Protein AF-A0A914G7M5-F1 (afdb_monomer)

Mean predicted aligned error: 14.01 Å

pLDDT: mean 75.55, std 19.18, range [37.06, 95.88]

Structure (mmCIF, N/CA/C/O backbone):
data_AF-A0A914G7M5-F1
#
_entry.id   AF-A0A914G7M5-F1
#
loop_
_atom_site.group_PDB
_atom_site.id
_atom_site.type_symbol
_atom_site.label_atom_id
_atom_site.label_alt_id
_atom_site.label_comp_id
_atom_site.label_asym_id
_atom_site.label_entity_id
_atom_site.label_seq_id
_atom_site.pdbx_PDB_ins_code
_atom_site.Cartn_x
_atom_site.Cartn_y
_atom_site.Cartn_z
_atom_site.occupancy
_atom_site.B_iso_or_equiv
_atom_site.auth_seq_id
_atom_site.auth_comp_id
_atom_site.auth_asym_id
_atom_site.auth_atom_id
_atom_site.pdbx_PDB_model_num
ATOM 1 N N . MET A 1 1 ? -14.097 34.307 38.868 1.00 37.06 1 MET A N 1
ATOM 2 C CA . MET A 1 1 ? -15.039 33.309 38.327 1.00 37.06 1 MET A CA 1
ATOM 3 C C . MET A 1 1 ? -14.259 32.329 37.460 1.00 37.06 1 MET A C 1
ATOM 5 O O . MET A 1 1 ? -13.493 32.770 36.618 1.00 37.06 1 MET A O 1
ATOM 9 N N . THR A 1 2 ? -14.400 31.043 37.798 1.00 42.50 2 THR A N 1
ATOM 10 C CA . THR A 1 2 ? -13.992 29.801 37.101 1.00 42.50 2 THR A CA 1
ATOM 11 C C . THR A 1 2 ? -12.546 29.657 36.600 1.00 42.50 2 THR A C 1
ATOM 13 O O . THR A 1 2 ? -12.221 29.973 35.460 1.00 42.50 2 THR A O 1
ATOM 16 N N . SER A 1 3 ? -11.704 29.047 37.440 1.00 42.97 3 SER A N 1
ATOM 17 C CA . SER A 1 3 ? -10.482 28.340 37.049 1.00 42.97 3 SER A CA 1
ATOM 18 C C . SER A 1 3 ? -10.838 27.033 36.322 1.00 42.97 3 SER A C 1
ATOM 20 O O . SER A 1 3 ? -11.491 26.150 36.878 1.00 42.97 3 SER A O 1
ATOM 22 N N . LEU A 1 4 ? -10.418 26.905 35.061 1.00 57.19 4 LEU A N 1
ATOM 23 C CA . LEU A 1 4 ? -10.647 25.717 34.236 1.00 57.19 4 LEU A CA 1
ATOM 24 C C . LEU A 1 4 ? -9.647 24.613 34.630 1.00 57.19 4 LEU A C 1
ATOM 26 O O . LEU A 1 4 ? -8.512 24.570 34.149 1.00 57.19 4 LEU A O 1
ATOM 30 N N . LEU A 1 5 ? -10.054 23.732 35.544 1.00 56.53 5 LEU A N 1
ATOM 31 C CA . LEU A 1 5 ? -9.323 22.507 35.868 1.00 56.53 5 LEU A CA 1
ATOM 32 C C . LEU A 1 5 ? -9.251 21.609 34.624 1.00 56.53 5 LEU A C 1
ATOM 34 O O . LEU A 1 5 ? -10.250 21.037 34.193 1.00 56.53 5 LEU A O 1
ATOM 38 N N . LYS A 1 6 ? -8.050 21.480 34.050 1.00 49.25 6 LYS A N 1
ATOM 39 C CA . LYS A 1 6 ? -7.747 20.489 33.010 1.00 49.25 6 LYS A CA 1
ATOM 40 C C . LYS A 1 6 ? -7.921 19.085 33.609 1.00 49.25 6 LYS A C 1
ATOM 42 O O . LYS A 1 6 ? -7.330 18.817 34.660 1.00 49.25 6 LYS A O 1
ATOM 47 N N . PRO A 1 7 ? -8.697 18.184 32.985 1.00 49.03 7 PRO A N 1
ATOM 48 C CA . PRO A 1 7 ? -8.874 16.839 33.511 1.00 49.03 7 PRO A CA 1
ATOM 49 C C . PRO A 1 7 ? -7.534 16.095 33.502 1.00 49.03 7 PRO A C 1
ATOM 51 O O . PRO A 1 7 ? -6.852 16.005 32.480 1.00 49.03 7 PRO A O 1
ATOM 54 N N . LYS A 1 8 ? -7.154 15.572 34.672 1.00 52.84 8 LYS A N 1
ATOM 55 C CA . LYS A 1 8 ? -6.044 14.634 34.843 1.00 52.84 8 LYS A CA 1
ATOM 56 C C . LYS A 1 8 ? -6.389 13.368 34.062 1.00 52.84 8 LYS A 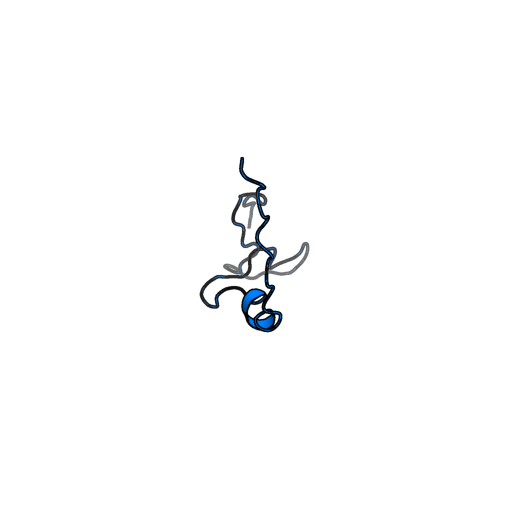C 1
ATOM 58 O O . LYS A 1 8 ? -7.296 12.635 34.445 1.00 52.84 8 LYS A O 1
ATOM 63 N N . ILE A 1 9 ? -5.687 13.126 32.959 1.00 58.38 9 ILE A N 1
ATOM 64 C CA . ILE A 1 9 ? -5.800 11.874 32.215 1.00 58.38 9 ILE A CA 1
ATOM 65 C C . ILE A 1 9 ? -5.148 10.787 33.077 1.00 58.38 9 ILE A C 1
ATOM 67 O O . ILE A 1 9 ? -3.927 10.653 33.115 1.00 58.38 9 ILE A O 1
ATOM 71 N N . CYS A 1 10 ? -5.965 10.021 33.796 1.00 55.09 10 CYS A N 1
ATOM 72 C CA . CYS A 1 10 ? -5.537 8.784 34.436 1.00 55.09 10 CYS A CA 1
ATOM 73 C C . CYS A 1 10 ? -5.388 7.712 33.348 1.00 55.09 10 CYS A C 1
ATOM 75 O O . CYS A 1 10 ? -6.342 7.017 33.000 1.00 55.09 10 CYS A O 1
ATOM 77 N N . LEU A 1 11 ? -4.190 7.617 32.769 1.00 52.06 11 LEU A N 1
ATOM 78 C CA . LEU A 1 11 ? -3.798 6.526 31.879 1.00 52.06 11 LEU A CA 1
ATOM 79 C C . LEU A 1 11 ? -3.725 5.228 32.696 1.00 52.06 11 LEU A C 1
ATOM 81 O O . LEU A 1 11 ? -2.716 4.934 33.332 1.00 52.06 11 LEU A O 1
ATOM 85 N N . ASN A 1 12 ? -4.806 4.447 32.676 1.00 50.09 12 ASN A N 1
ATOM 86 C CA . ASN A 1 12 ? -4.797 3.051 33.108 1.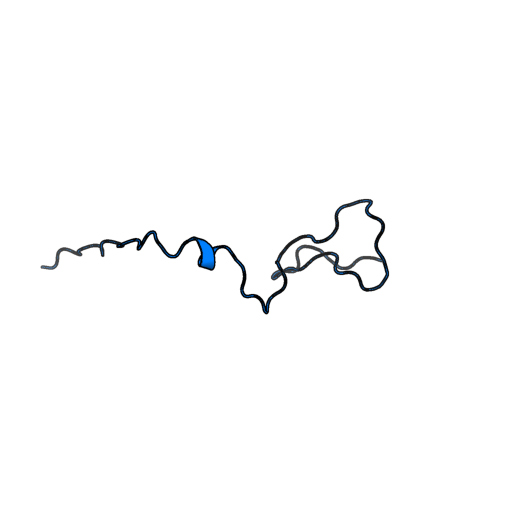00 50.09 12 ASN A CA 1
ATOM 87 C C . ASN A 1 12 ? -3.845 2.254 32.200 1.00 50.09 12 ASN A C 1
ATOM 89 O O . ASN A 1 12 ? -4.213 1.772 31.129 1.00 50.09 12 ASN A O 1
ATOM 93 N N . LEU A 1 13 ? -2.601 2.126 32.655 1.00 54.66 13 LEU A N 1
ATOM 94 C CA . LEU A 1 13 ? -1.432 1.556 31.979 1.00 54.66 13 LEU A CA 1
ATOM 95 C C . LEU A 1 13 ? -1.499 0.025 31.747 1.00 54.66 13 LEU A C 1
ATOM 97 O O . LEU A 1 13 ? -0.478 -0.611 31.507 1.00 54.66 13 LEU A O 1
ATOM 101 N N . LEU A 1 14 ? -2.684 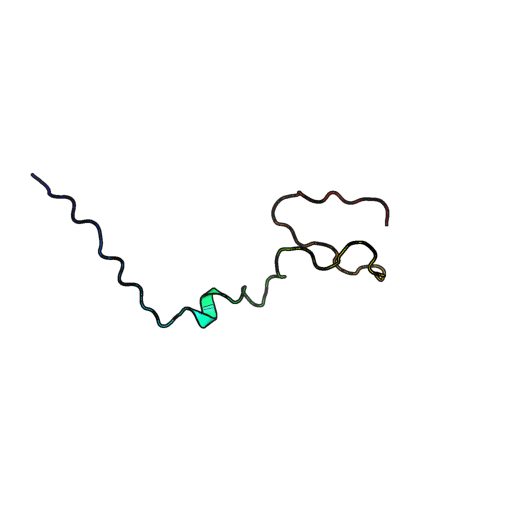-0.592 31.829 1.00 51.62 14 LEU A N 1
ATOM 102 C CA . LEU A 1 14 ? -2.870 -2.053 31.810 1.00 51.62 14 LEU A CA 1
ATOM 103 C C . LEU A 1 14 ? -3.637 -2.590 30.583 1.00 51.62 14 LEU A C 1
ATOM 105 O O . LEU A 1 14 ? -3.739 -3.802 30.428 1.00 51.62 14 LEU A O 1
ATOM 109 N N . SER A 1 15 ? -4.100 -1.734 29.661 1.00 51.69 15 SER A N 1
ATOM 110 C CA . SER A 1 15 ? -4.859 -2.149 28.455 1.00 51.69 15 SER A CA 1
ATOM 111 C C . SER A 1 15 ? -4.092 -1.975 27.129 1.00 51.69 15 SER A C 1
ATOM 113 O O . SER A 1 15 ? -4.666 -1.839 26.052 1.00 51.69 15 SER A O 1
ATOM 115 N N . ILE A 1 16 ? -2.758 -1.950 27.171 1.00 55.66 16 ILE A N 1
ATOM 116 C CA . ILE A 1 16 ? -1.934 -1.612 25.992 1.00 55.66 16 ILE A CA 1
ATOM 117 C C . ILE A 1 16 ? -1.774 -2.814 25.038 1.00 55.66 16 ILE A C 1
ATOM 119 O O . ILE A 1 16 ? -1.580 -2.639 23.839 1.00 55.66 16 ILE A O 1
ATOM 123 N N . ARG A 1 17 ? -1.929 -4.058 25.521 1.00 52.38 17 ARG A N 1
ATOM 124 C CA . ARG A 1 17 ? -1.760 -5.257 24.671 1.00 52.38 17 ARG A CA 1
ATOM 125 C C . ARG A 1 17 ? -2.949 -5.543 23.745 1.00 52.38 17 ARG A C 1
ATOM 127 O O . ARG A 1 17 ? -2.752 -6.166 22.707 1.00 52.38 17 ARG A O 1
ATOM 134 N N . GLY A 1 18 ? -4.156 -5.095 24.101 1.00 53.41 18 GLY A N 1
ATOM 135 C CA . GLY A 1 18 ? -5.362 -5.238 23.273 1.00 53.41 18 GLY A CA 1
ATOM 136 C C . GLY A 1 18 ? -5.581 -4.077 22.299 1.00 53.41 18 GLY A C 1
ATOM 137 O O . GLY A 1 18 ? -6.156 -4.278 21.240 1.00 53.41 18 GLY A 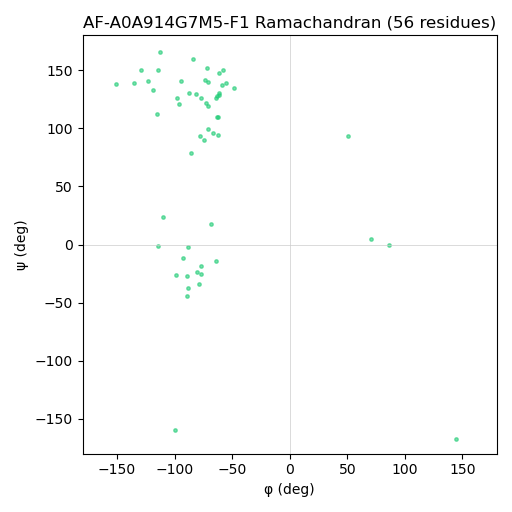O 1
ATOM 138 N N . ALA A 1 19 ? -5.076 -2.881 22.620 1.00 57.38 19 ALA A N 1
ATOM 139 C CA . ALA A 1 19 ? -5.225 -1.686 21.784 1.00 57.38 19 ALA A CA 1
ATOM 140 C C . ALA A 1 19 ? -4.296 -1.659 20.553 1.00 57.38 19 ALA A C 1
ATOM 142 O O . ALA A 1 19 ? -4.540 -0.905 19.617 1.00 57.38 19 ALA A O 1
ATOM 143 N N . LEU A 1 20 ? -3.227 -2.465 20.552 1.00 60.41 20 LEU A N 1
ATOM 144 C CA . LEU A 1 20 ? -2.255 -2.551 19.453 1.00 60.41 20 LEU A CA 1
ATOM 145 C C . LEU A 1 20 ? -2.578 -3.645 18.429 1.00 60.41 20 LEU A C 1
ATOM 147 O O . LEU A 1 20 ? -1.943 -3.700 17.377 1.00 60.41 20 LEU A O 1
ATOM 151 N N . ARG A 1 21 ? -3.528 -4.537 18.727 1.00 59.22 21 ARG A N 1
ATOM 152 C CA . ARG A 1 21 ? -3.971 -5.557 17.777 1.00 59.22 21 ARG A CA 1
ATOM 153 C C . ARG A 1 21 ? -5.227 -5.041 17.080 1.00 59.22 21 ARG A C 1
ATOM 155 O O . ARG A 1 21 ? -6.194 -4.730 17.774 1.00 59.22 21 ARG A O 1
ATOM 162 N N . PRO A 1 22 ? -5.226 -4.913 15.743 1.00 61.94 22 PRO A N 1
ATOM 163 C CA . PRO A 1 22 ? -6.434 -4.536 15.029 1.00 61.94 22 PRO A CA 1
ATOM 164 C C . PRO A 1 22 ? -7.552 -5.548 15.333 1.00 61.94 22 PRO A C 1
ATOM 166 O O . PRO A 1 22 ? -7.260 -6.717 15.609 1.00 61.94 22 PRO A O 1
ATOM 169 N N . PRO A 1 23 ? -8.824 -5.110 15.315 1.00 69.62 23 PRO A N 1
ATOM 170 C CA . PRO A 1 23 ? -9.961 -6.002 15.473 1.00 69.62 23 PRO A CA 1
ATOM 171 C C . PRO A 1 23 ? -9.828 -7.220 14.542 1.00 69.62 23 PRO A C 1
ATOM 173 O O . PRO A 1 23 ? -9.493 -7.043 13.371 1.00 69.62 23 PRO A O 1
ATOM 176 N N . PRO A 1 24 ? -10.083 -8.447 15.028 1.00 67.19 24 PRO A N 1
ATOM 177 C CA . PRO A 1 24 ? -9.809 -9.678 14.277 1.00 67.19 24 PRO A CA 1
ATOM 178 C C . PRO A 1 24 ? -10.648 -9.822 13.000 1.00 67.19 24 PRO A C 1
ATOM 180 O O . PRO A 1 24 ? -10.359 -10.664 12.160 1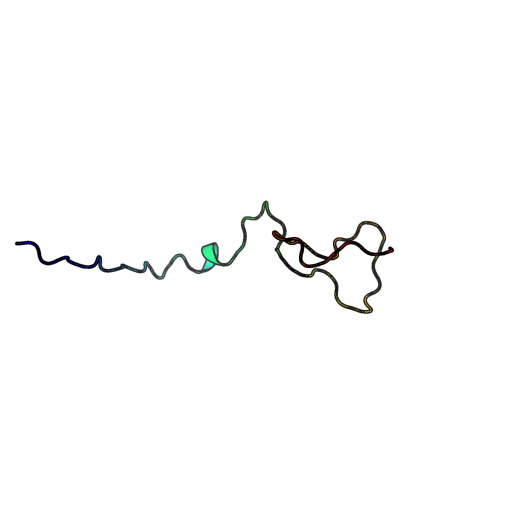.00 67.19 24 PRO A O 1
ATOM 183 N N . ASN A 1 25 ? -11.696 -9.013 12.856 1.00 76.56 25 ASN A N 1
ATOM 184 C CA . ASN A 1 25 ? -12.581 -8.988 11.699 1.00 76.56 25 ASN A CA 1
ATOM 185 C C . ASN A 1 25 ? -12.114 -8.044 10.581 1.00 76.56 25 ASN A C 1
ATOM 187 O O . ASN A 1 25 ? -12.796 -7.953 9.562 1.00 76.56 25 ASN A O 1
ATOM 191 N N . LEU A 1 26 ? -11.011 -7.311 10.764 1.00 70.50 26 LEU A N 1
ATOM 192 C CA . LEU A 1 26 ? -10.523 -6.348 9.783 1.00 70.50 26 LEU A CA 1
ATOM 193 C C . LEU A 1 26 ? -9.127 -6.744 9.288 1.00 70.50 26 LEU A C 1
ATOM 195 O O . LEU A 1 26 ? -8.248 -7.023 10.108 1.00 70.50 26 LEU A O 1
ATOM 199 N N . PRO A 1 27 ? -8.890 -6.735 7.963 1.00 73.19 27 PRO A N 1
ATOM 200 C CA . PRO A 1 27 ? -7.550 -6.917 7.433 1.00 73.19 27 PRO A CA 1
ATOM 201 C C . PRO A 1 27 ? -6.637 -5.791 7.930 1.00 73.19 27 PRO A C 1
ATOM 203 O O . PRO A 1 27 ? -7.069 -4.649 8.129 1.00 73.19 27 PRO A O 1
ATOM 206 N N . TYR A 1 28 ? -5.361 -6.117 8.123 1.00 82.56 28 TYR A N 1
ATOM 207 C CA . TYR A 1 28 ? -4.350 -5.110 8.409 1.00 82.56 28 TYR A CA 1
ATOM 208 C C . TYR A 1 28 ? -4.303 -4.095 7.260 1.00 82.56 28 TYR A C 1
ATOM 210 O O . TYR A 1 28 ? -4.407 -4.450 6.090 1.00 82.56 28 TYR A O 1
ATOM 218 N N . LEU A 1 29 ? -4.199 -2.810 7.587 1.00 87.38 29 LEU A N 1
ATOM 219 C CA . LEU A 1 29 ? -4.068 -1.766 6.576 1.00 87.38 29 LEU A CA 1
ATOM 220 C C . LEU A 1 29 ? -2.590 -1.600 6.247 1.00 87.38 29 LEU A C 1
ATOM 222 O O . LEU A 1 29 ? -1.783 -1.424 7.155 1.00 87.38 29 LEU A O 1
ATOM 226 N N . GLY A 1 30 ? -2.247 -1.606 4.967 1.00 90.19 30 GLY A N 1
ATOM 227 C CA . GLY A 1 30 ? -0.880 -1.447 4.497 1.00 90.19 30 GLY A CA 1
ATOM 228 C C . GLY A 1 30 ? -0.581 -2.278 3.258 1.00 90.19 30 GLY A C 1
ATOM 229 O O . GLY A 1 30 ? -1.483 -2.792 2.595 1.00 90.19 30 GLY A O 1
ATOM 230 N N . LEU A 1 31 ? 0.711 -2.376 2.959 1.00 92.19 31 LEU A N 1
ATOM 231 C CA . LEU A 1 31 ? 1.251 -3.200 1.886 1.00 92.19 31 LEU A CA 1
ATOM 232 C C . LEU A 1 31 ? 1.365 -4.647 2.359 1.00 92.19 31 LEU A C 1
ATOM 234 O O . LEU A 1 31 ? 1.918 -4.917 3.424 1.00 92.19 31 LEU A O 1
ATOM 238 N N . TYR A 1 32 ? 0.831 -5.552 1.553 1.00 92.81 32 TYR A N 1
ATOM 239 C CA . TYR A 1 32 ? 0.936 -6.995 1.743 1.00 92.81 32 TYR A CA 1
ATOM 240 C C . TYR A 1 32 ? 2.033 -7.602 0.876 1.00 92.81 32 TYR A C 1
ATOM 242 O O . TYR A 1 32 ? 2.571 -8.644 1.239 1.00 92.81 32 TYR A O 1
ATOM 250 N N . ARG A 1 33 ? 2.347 -6.953 -0.250 1.00 93.75 33 ARG A N 1
ATOM 251 C CA . ARG A 1 33 ? 3.403 -7.346 -1.180 1.00 93.75 33 ARG A CA 1
ATOM 252 C C . ARG A 1 33 ? 4.318 -6.177 -1.491 1.00 93.75 33 ARG A C 1
ATOM 254 O O . ARG A 1 33 ? 3.890 -5.019 -1.456 1.00 93.75 33 ARG A O 1
ATOM 261 N N . THR A 1 34 ? 5.572 -6.502 -1.771 1.00 92.44 34 THR A N 1
ATOM 262 C CA . THR A 1 34 ? 6.617 -5.534 -2.120 1.00 92.44 34 THR A CA 1
ATOM 263 C C . THR A 1 34 ? 7.063 -5.679 -3.575 1.00 92.44 34 THR A C 1
ATOM 265 O O . THR A 1 34 ? 6.704 -6.633 -4.266 1.00 92.44 34 THR A O 1
ATOM 268 N N . GLU A 1 35 ? 7.787 -4.681 -4.082 1.00 92.81 35 GLU A N 1
ATOM 269 C CA . GLU A 1 35 ? 8.213 -4.649 -5.482 1.00 92.81 35 GLU A CA 1
ATOM 270 C C . GLU A 1 35 ? 9.111 -5.846 -5.829 1.00 92.81 35 GLU A C 1
ATOM 272 O O . GLU A 1 35 ? 10.086 -6.134 -5.137 1.00 92.81 35 GLU A O 1
ATOM 277 N N . GLY A 1 36 ? 8.788 -6.530 -6.931 1.00 94.81 36 GLY A N 1
ATOM 278 C CA . GLY A 1 36 ? 9.548 -7.680 -7.429 1.00 94.81 36 GLY A CA 1
ATOM 279 C C . GLY A 1 36 ? 9.165 -9.032 -6.817 1.00 94.81 36 GLY A C 1
ATOM 280 O O . GLY A 1 36 ? 9.738 -10.050 -7.207 1.00 94.81 36 GLY A O 1
ATOM 281 N N . GLU A 1 37 ? 8.200 -9.079 -5.897 1.00 94.38 37 GLU A N 1
ATOM 282 C CA . GLU A 1 37 ? 7.668 -10.344 -5.389 1.00 94.38 37 GLU A CA 1
ATOM 283 C C . GLU A 1 37 ? 6.815 -11.057 -6.446 1.00 94.38 37 GLU A C 1
ATOM 285 O O . GLU A 1 37 ? 6.022 -10.440 -7.155 1.00 94.38 37 GLU A O 1
ATOM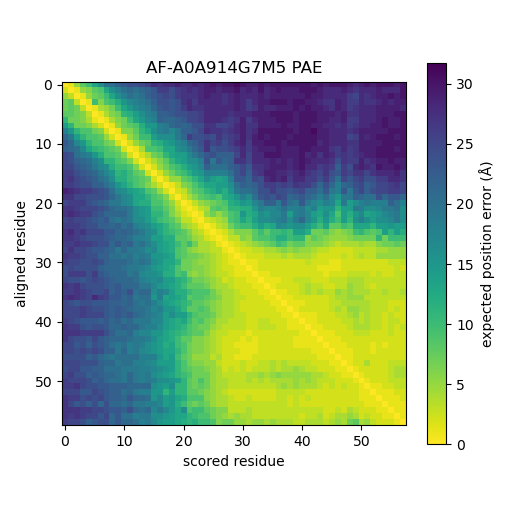 290 N N . VAL A 1 38 ? 6.953 -12.383 -6.533 1.00 95.38 38 VAL A N 1
ATOM 291 C CA . VAL A 1 38 ? 6.061 -13.210 -7.353 1.00 95.38 38 VAL A CA 1
ATOM 292 C C . VAL A 1 38 ? 4.748 -13.383 -6.600 1.00 95.38 38 VAL A C 1
ATOM 294 O O . VAL A 1 38 ? 4.734 -13.811 -5.445 1.00 95.38 38 VAL A O 1
ATOM 297 N N . VAL A 1 39 ? 3.648 -13.051 -7.264 1.00 94.12 39 VAL A N 1
ATOM 298 C CA . VAL A 1 39 ? 2.306 -13.038 -6.685 1.00 94.12 39 VAL A CA 1
ATOM 299 C C . VAL A 1 39 ? 1.395 -13.952 -7.505 1.00 94.12 39 VAL A C 1
ATOM 301 O O . VAL A 1 39 ? 1.517 -14.012 -8.729 1.00 94.12 39 VAL A O 1
ATOM 304 N 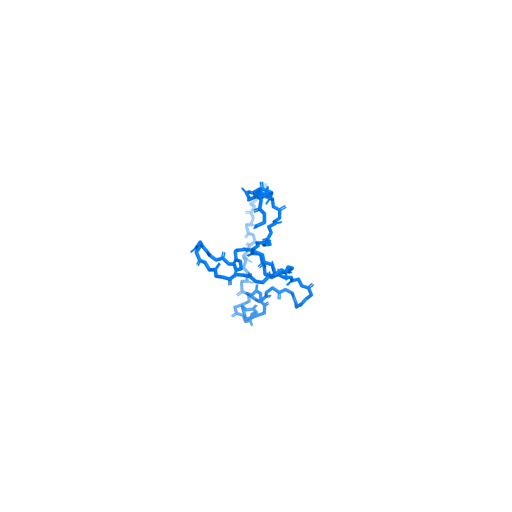N . GLN A 1 40 ? 0.507 -14.693 -6.847 1.00 95.88 40 GLN A N 1
ATOM 305 C CA . GLN A 1 40 ? -0.535 -15.466 -7.521 1.00 95.88 40 GLN A CA 1
ATOM 306 C C . GLN A 1 40 ? -1.752 -14.589 -7.832 1.00 95.88 40 GLN A C 1
ATOM 308 O O . GLN A 1 40 ? -1.973 -13.543 -7.217 1.00 95.88 40 GLN A O 1
ATOM 313 N N . GLN A 1 41 ? -2.562 -15.043 -8.789 1.00 94.94 41 GLN A N 1
ATOM 314 C CA . GLN A 1 41 ? -3.847 -14.420 -9.085 1.00 94.94 41 GLN A CA 1
ATOM 315 C C . GLN A 1 41 ? -4.709 -14.359 -7.810 1.00 94.94 41 GLN A C 1
ATOM 317 O O . GLN A 1 41 ? -4.726 -15.303 -7.024 1.00 94.94 41 GLN A O 1
ATOM 322 N N . ASP A 1 42 ? -5.406 -13.237 -7.621 1.00 93.81 42 ASP A N 1
ATOM 323 C CA . ASP A 1 42 ? -6.308 -12.949 -6.493 1.00 93.81 42 ASP A CA 1
ATOM 324 C C . ASP A 1 42 ? -5.641 -12.724 -5.120 1.00 93.81 42 ASP A C 1
ATOM 326 O O . ASP A 1 42 ? -6.333 -12.510 -4.120 1.00 93.81 42 ASP A O 1
ATOM 330 N N . GLU A 1 43 ? -4.308 -12.696 -5.036 1.00 93.75 43 GLU A N 1
ATOM 331 C CA . GLU A 1 43 ? -3.634 -12.318 -3.792 1.00 93.75 43 GLU A CA 1
ATOM 332 C C . GLU A 1 43 ? -3.728 -10.805 -3.517 1.00 93.75 43 GLU A C 1
ATOM 334 O O . GLU A 1 43 ? -3.606 -9.955 -4.400 1.00 93.75 43 GLU A O 1
ATOM 339 N N . LEU A 1 44 ? -3.915 -10.451 -2.242 1.00 92.12 44 LEU A N 1
ATOM 340 C CA . LEU A 1 44 ? -4.017 -9.061 -1.806 1.00 92.12 44 LEU A CA 1
ATOM 341 C C . LEU A 1 44 ? -2.647 -8.368 -1.857 1.00 92.12 44 LEU A C 1
ATOM 343 O O . LEU A 1 44 ? -1.725 -8.778 -1.156 1.00 92.12 44 LEU A O 1
ATOM 347 N N . LEU A 1 45 ? -2.540 -7.280 -2.627 1.00 93.94 45 LEU A N 1
ATOM 348 C CA . LEU A 1 45 ? -1.320 -6.463 -2.722 1.00 93.94 45 LEU A CA 1
ATOM 349 C C . LEU A 1 45 ? -1.269 -5.346 -1.671 1.00 93.94 45 LEU A C 1
ATOM 351 O O . LEU A 1 45 ? -0.240 -5.111 -1.038 1.00 93.94 45 LEU A O 1
ATOM 355 N N . VAL A 1 46 ? -2.387 -4.643 -1.475 1.00 93.50 46 VAL A N 1
ATOM 356 C CA . VAL A 1 46 ? -2.483 -3.492 -0.572 1.00 93.50 46 VAL A CA 1
ATOM 357 C C . VAL A 1 46 ? -3.897 -3.358 -0.014 1.00 93.50 46 VAL A C 1
ATOM 359 O O . VAL A 1 46 ? -4.883 -3.487 -0.735 1.00 93.50 46 VAL A O 1
ATOM 362 N N . SER A 1 47 ? -3.998 -3.053 1.277 1.00 92.69 47 SER A N 1
ATOM 363 C CA . SER A 1 47 ? -5.247 -2.700 1.953 1.00 92.69 47 SER A CA 1
ATOM 364 C C . SER A 1 47 ? -5.160 -1.258 2.428 1.00 92.69 47 SER A C 1
ATOM 366 O O . SER A 1 47 ? -4.356 -0.922 3.298 1.00 92.69 47 SER A O 1
ATOM 368 N N . GLN A 1 48 ? -5.960 -0.369 1.847 1.00 90.31 48 GLN A N 1
ATOM 369 C CA . GLN A 1 48 ? -5.844 1.070 2.079 1.00 90.31 48 GLN A CA 1
ATOM 370 C C . GLN A 1 48 ? -7.211 1.720 2.311 1.00 90.31 48 GLN A C 1
ATOM 372 O O . GLN A 1 48 ? -8.190 1.405 1.644 1.00 90.31 48 GLN A O 1
ATOM 377 N N . LYS A 1 49 ? -7.276 2.655 3.269 1.00 90.25 49 LYS A N 1
ATOM 378 C CA . LYS A 1 49 ? -8.486 3.457 3.545 1.00 90.25 49 LYS A CA 1
ATOM 379 C C . LYS A 1 49 ? -8.682 4.600 2.551 1.00 90.25 49 LYS A C 1
ATOM 381 O O . LYS A 1 49 ? -9.808 4.995 2.276 1.00 90.25 49 LYS A O 1
ATOM 386 N N . LYS A 1 50 ? -7.575 5.176 2.085 1.00 91.44 50 LYS A N 1
ATOM 387 C CA . LYS A 1 50 ? -7.523 6.204 1.043 1.00 91.44 50 LYS A CA 1
ATOM 388 C C . LYS A 1 50 ? -6.808 5.607 -0.156 1.00 91.44 50 LYS A C 1
ATOM 390 O O . LYS A 1 50 ? -5.957 4.743 0.020 1.00 91.44 50 LYS A O 1
ATOM 395 N N . LEU A 1 51 ? -7.159 6.060 -1.349 1.00 92.56 51 LEU A N 1
ATOM 396 C CA . LEU A 1 51 ? -6.661 5.487 -2.591 1.00 92.56 51 LEU A CA 1
ATOM 397 C C . LEU A 1 51 ? -5.309 6.121 -2.958 1.00 92.56 51 LEU A C 1
ATOM 399 O O . LEU A 1 51 ? -5.255 7.046 -3.759 1.00 92.56 51 LEU A O 1
ATOM 403 N N . ASN A 1 52 ? -4.241 5.667 -2.295 1.00 92.44 52 ASN A N 1
ATOM 404 C CA . ASN A 1 52 ? -2.866 6.131 -2.524 1.00 92.44 52 ASN A CA 1
ATOM 405 C C . ASN A 1 52 ? -2.175 5.313 -3.625 1.00 92.44 52 ASN A C 1
ATOM 407 O O . ASN A 1 52 ? -1.411 5.852 -4.417 1.00 92.44 52 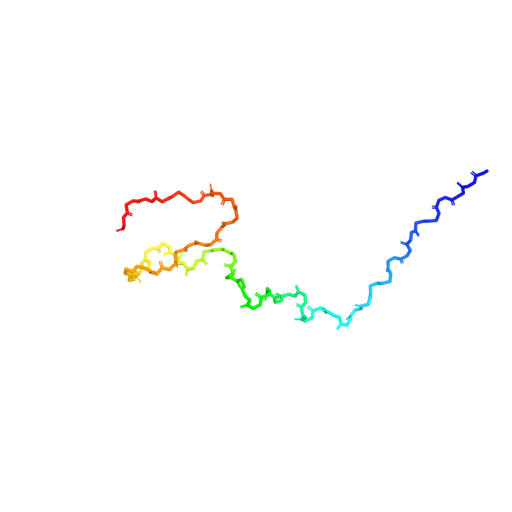ASN A O 1
ATOM 411 N N . TYR A 1 53 ? -2.452 4.009 -3.661 1.00 93.06 53 TYR A N 1
ATOM 412 C CA . TYR A 1 53 ? -2.025 3.102 -4.720 1.00 93.06 53 TYR A CA 1
ATOM 413 C C . TYR A 1 53 ? -3.173 2.912 -5.705 1.00 93.06 53 TYR A C 1
ATOM 415 O O . TYR A 1 53 ? -4.286 2.559 -5.305 1.00 93.06 53 TYR A O 1
ATOM 423 N N . HIS A 1 54 ? -2.909 3.154 -6.984 1.00 94.75 54 HIS A N 1
ATOM 424 C CA . HIS A 1 54 ? -3.888 2.974 -8.049 1.00 94.75 54 HIS A CA 1
ATOM 425 C C . HIS A 1 54 ? -3.726 1.582 -8.673 1.00 94.75 54 HIS A C 1
ATOM 427 O O . HIS A 1 54 ? -2.590 1.132 -8.832 1.00 94.75 54 HIS A O 1
ATOM 433 N N . PRO A 1 55 ? -4.825 0.892 -9.022 1.00 95.12 55 PRO A N 1
ATOM 434 C CA . PRO A 1 55 ? -4.736 -0.379 -9.732 1.00 95.12 55 PRO A CA 1
ATOM 435 C C . PRO A 1 55 ? -4.059 -0.174 -11.094 1.00 95.12 55 PRO A C 1
ATOM 437 O O . PRO A 1 55 ? -4.439 0.722 -11.850 1.00 95.12 55 PRO A O 1
ATOM 440 N N . GLY A 1 56 ? -3.039 -0.986 -11.369 1.00 93.75 56 GLY A N 1
ATOM 441 C CA . GLY A 1 56 ? -2.318 -1.021 -12.640 1.00 93.75 56 GLY A CA 1
ATOM 442 C C . GLY A 1 56 ? -2.788 -2.161 -13.544 1.00 93.75 56 GLY A C 1
ATOM 443 O O . GLY A 1 56 ? -3.884 -2.694 -13.378 1.00 93.75 56 GLY A O 1
ATOM 444 N N . ALA A 1 57 ? -1.942 -2.537 -14.502 1.00 91.19 57 ALA A N 1
ATOM 445 C CA . ALA A 1 57 ? -2.065 -3.828 -15.176 1.00 91.19 57 ALA A CA 1
ATOM 446 C C . ALA A 1 57 ? -1.643 -4.952 -14.213 1.00 91.19 57 ALA A C 1
ATOM 448 O O . ALA A 1 57 ? -0.835 -4.677 -13.332 1.00 91.19 57 ALA A O 1
ATOM 449 N N . ASN A 1 58 ? -2.202 -6.155 -14.398 1.00 85.38 58 ASN A N 1
ATOM 450 C CA . ASN A 1 58 ? -2.002 -7.338 -13.543 1.00 85.38 58 ASN A CA 1
ATOM 451 C C . ASN A 1 58 ? -0.525 -7.743 -13.405 1.00 85.38 58 ASN A C 1
ATOM 453 O O . ASN A 1 58 ? -0.084 -8.601 -14.203 1.00 85.38 58 ASN A O 1
#

Radius of gyration: 20.82 Å; Cα contacts (8 Å, |Δi|>4): 22; chains: 1; bounding box: 25×49×54 Å

Solvent-accessible surface area (backbone atoms only — not comparable to full-atom values): 4440 Å² 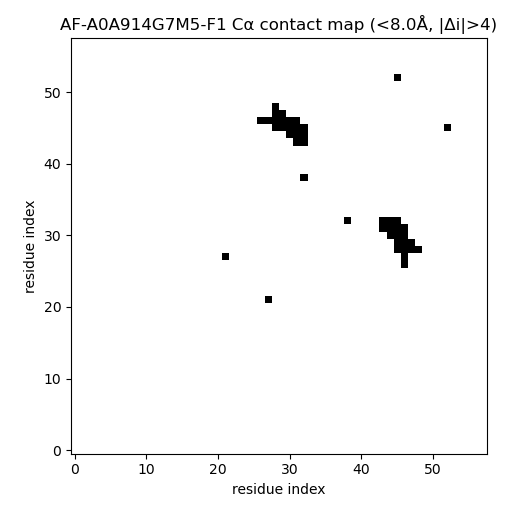total; per-residue (Å²): 136,82,84,83,79,76,81,81,81,80,76,74,87,80,60,64,80,64,73,73,50,75,61,92,91,54,80,76,75,42,76,69,58,64,94,91,62,91,75,64,90,93,62,75,48,66,38,71,97,62,90,80,76,75,91,75,84,134

Sequence (58 aa):
MTSLLKPKICLNLLSIRGALRPPPNLPYLGLYRTEGEVVQQDELLVSQKKLNYHPGAN

Secondary structure (DSSP, 8-state):
------------TT-HHHHTSPPTTSPPSEESS-TT----TT---EE-SS--SPP---

Foldseek 3Di:
DDDDDDDDPPPPVPCPVVVPDPDPPDDDAAAPDDPPDDDDPPDDGGHHPDPPDDDDDD